Protein AF-A0A060CIQ2-F1 (afdb_monomer)

Foldseek 3Di:
DPVVPVVVVVVVVVVVPPPPDPPDDPDPPPPDDPVRVCVVCVVVVVQVFEEEDQDDLCVQVVHDSPCCVVVVVDDPVRSVVSVVVPDCPVDDVVVVVVVRVVVVGDYYHYD

Radius of gyration: 30.36 Å; Cα contacts (8 Å, |Δi|>4): 61; chains: 1; bounding box: 62×68×54 Å

Mean predicted aligned error: 12.03 Å

Solvent-accessible surface area (backbone atoms only — not comparable to full-atom values): 7165 Å² total; per-residue (Å²): 142,67,79,74,63,60,61,59,56,56,54,59,61,62,65,71,67,76,74,79,72,81,78,75,70,80,72,74,79,77,75,74,51,70,68,58,48,53,64,70,43,45,64,61,66,72,38,79,39,64,48,78,47,86,62,58,44,37,61,67,82,69,48,63,87,73,62,28,66,85,67,65,74,51,59,67,69,66,60,59,54,29,55,83,69,56,71,67,88,84,71,52,70,64,62,51,52,50,54,43,48,72,73,65,36,65,48,74,50,78,97

Secondary structure (DSSP, 8-state):
--TTTHHHHHHHHHHTTS------PPPPPPPPPHHHHHHHHHHHHHH--EEEE--SGGGTTT--SSTTTTTT-S-HHHHHHGGGT---TT--HHHHHHHHHHTT--EEEE-

Structure (mmCIF, N/CA/C/O backbone):
data_AF-A0A060CIQ2-F1
#
_entry.id   AF-A0A060CIQ2-F1
#
loop_
_atom_site.group_PDB
_atom_site.id
_atom_site.type_symbol
_atom_site.label_atom_id
_atom_site.label_alt_id
_atom_site.label_comp_id
_atom_site.label_asym_id
_atom_site.label_entity_id
_atom_site.label_seq_id
_atom_site.pdbx_PDB_ins_code
_atom_site.Cartn_x
_atom_site.Cartn_y
_atom_site.Cartn_z
_atom_site.occupancy
_atom_site.B_iso_or_equiv
_atom_site.auth_seq_id
_atom_site.auth_comp_id
_atom_site.auth_asym_id
_atom_site.auth_atom_id
_atom_site.pdbx_PDB_model_num
ATOM 1 N N . MET A 1 1 ? 43.404 59.530 34.613 1.00 55.69 1 MET A N 1
ATOM 2 C CA . MET A 1 1 ? 42.862 58.977 33.349 1.00 55.69 1 MET A CA 1
ATOM 3 C C . MET A 1 1 ? 42.640 57.453 33.428 1.00 55.69 1 MET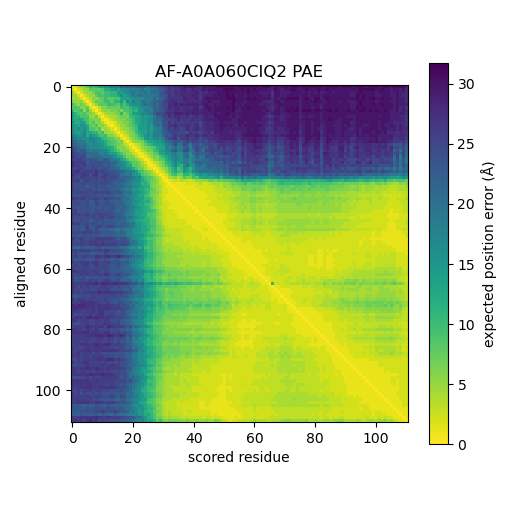 A C 1
ATOM 5 O O . MET A 1 1 ? 42.790 56.774 32.428 1.00 55.69 1 MET A O 1
ATOM 9 N N . ILE A 1 2 ? 42.265 56.906 34.601 1.00 55.78 2 ILE A N 1
ATOM 10 C CA . ILE A 1 2 ? 42.140 55.445 34.833 1.00 55.78 2 ILE A CA 1
ATOM 11 C C . ILE A 1 2 ? 40.718 55.048 35.305 1.00 55.78 2 ILE A C 1
ATOM 13 O O . ILE A 1 2 ? 40.257 53.957 34.999 1.00 55.78 2 ILE A O 1
ATOM 17 N N . SER A 1 3 ? 39.938 55.948 35.924 1.00 48.72 3 SER A N 1
ATOM 18 C CA . SER A 1 3 ? 38.572 55.626 36.404 1.00 48.72 3 SER A CA 1
ATOM 19 C C . SER A 1 3 ? 37.461 55.648 35.346 1.00 48.72 3 SER A C 1
ATOM 21 O O . SER A 1 3 ? 36.358 55.187 35.621 1.00 48.72 3 SER A O 1
ATOM 23 N N . ARG A 1 4 ? 37.707 56.166 34.134 1.00 50.25 4 ARG A N 1
ATOM 24 C CA . ARG A 1 4 ? 36.696 56.169 33.053 1.00 50.25 4 ARG A CA 1
ATOM 25 C C . ARG A 1 4 ? 36.602 54.839 32.295 1.00 50.25 4 ARG A C 1
ATOM 27 O O . ARG A 1 4 ? 35.648 54.653 31.550 1.00 50.25 4 ARG A O 1
ATOM 34 N N . MET A 1 5 ? 37.552 53.926 32.500 1.00 52.72 5 MET A N 1
ATOM 35 C CA . MET A 1 5 ? 37.646 52.673 31.742 1.00 52.72 5 MET A CA 1
ATOM 36 C C . MET A 1 5 ? 36.851 51.520 32.381 1.00 52.72 5 MET A C 1
ATOM 38 O O . MET A 1 5 ? 36.339 50.668 31.665 1.00 52.72 5 MET A O 1
ATOM 42 N N . TYR A 1 6 ? 36.641 51.550 33.703 1.00 47.91 6 TYR A N 1
ATOM 43 C CA . TYR A 1 6 ? 35.880 50.516 34.422 1.00 47.91 6 TYR A CA 1
ATOM 44 C C . TYR A 1 6 ? 34.354 50.663 34.278 1.00 47.91 6 TYR A C 1
ATOM 46 O O . TYR A 1 6 ? 33.642 49.667 34.196 1.00 47.91 6 TYR A O 1
ATOM 54 N N . ASN A 1 7 ? 33.835 51.893 34.163 1.00 51.12 7 ASN A N 1
ATOM 55 C CA . ASN A 1 7 ? 32.386 52.126 34.050 1.00 51.12 7 ASN A CA 1
ATOM 56 C C . ASN A 1 7 ? 31.801 51.723 32.686 1.00 51.12 7 ASN A C 1
ATOM 58 O O . ASN A 1 7 ? 30.627 51.367 32.606 1.00 51.12 7 ASN A O 1
ATOM 62 N N . LEU A 1 8 ? 32.610 51.745 31.620 1.00 49.41 8 LEU A N 1
ATOM 63 C CA . LEU A 1 8 ? 32.161 51.351 30.282 1.00 49.41 8 LEU A CA 1
ATOM 64 C C . LEU A 1 8 ? 32.168 49.825 30.093 1.00 49.41 8 LEU A C 1
ATOM 66 O O . LEU A 1 8 ? 31.341 49.298 29.353 1.00 49.41 8 LEU A O 1
ATOM 70 N N . GLN A 1 9 ? 33.037 49.107 30.817 1.00 51.38 9 GLN A N 1
ATOM 71 C CA . GLN A 1 9 ? 33.011 47.642 30.856 1.00 51.38 9 GLN A CA 1
ATOM 72 C C . GLN A 1 9 ? 31.796 47.106 31.629 1.00 51.38 9 GLN A C 1
ATOM 74 O O . GLN A 1 9 ? 31.202 46.121 31.200 1.00 51.38 9 GLN A O 1
ATOM 79 N N . CYS A 1 10 ? 31.358 47.774 32.703 1.00 48.50 10 CYS A N 1
ATOM 80 C CA . CYS A 1 10 ? 30.187 47.333 33.472 1.00 48.50 10 CYS A CA 1
ATOM 81 C C . CYS A 1 10 ? 28.855 47.508 32.718 1.00 48.50 10 CYS A C 1
ATOM 83 O O . CYS A 1 10 ? 27.968 46.666 32.850 1.00 48.50 10 CYS A O 1
ATOM 85 N N . LEU A 1 11 ? 28.705 48.558 31.898 1.00 49.81 11 LEU A N 1
ATOM 86 C CA . LEU A 1 11 ? 27.460 48.794 31.148 1.00 49.81 11 LEU A CA 1
ATOM 87 C C . LEU A 1 11 ? 27.263 47.810 29.980 1.00 49.81 11 LEU A C 1
ATOM 89 O O . LEU A 1 11 ? 26.133 47.423 29.689 1.00 49.81 11 LEU A O 1
ATOM 93 N N . ALA A 1 12 ? 28.349 47.378 29.330 1.00 50.31 12 ALA A N 1
ATOM 94 C CA . ALA A 1 12 ? 28.286 46.435 28.211 1.00 50.31 12 ALA A CA 1
ATOM 95 C C . ALA A 1 12 ? 27.901 45.009 28.656 1.00 50.31 12 ALA A C 1
ATOM 97 O O . ALA A 1 12 ? 27.215 44.298 27.926 1.00 50.31 12 ALA A O 1
ATOM 98 N N . VAL A 1 13 ? 28.283 44.608 29.873 1.00 53.31 13 VAL A N 1
ATOM 99 C CA . VAL A 1 13 ? 27.951 43.286 30.435 1.00 53.31 13 VAL A CA 1
ATOM 100 C C . VAL A 1 13 ? 26.474 43.192 30.841 1.00 53.31 13 VAL A C 1
ATOM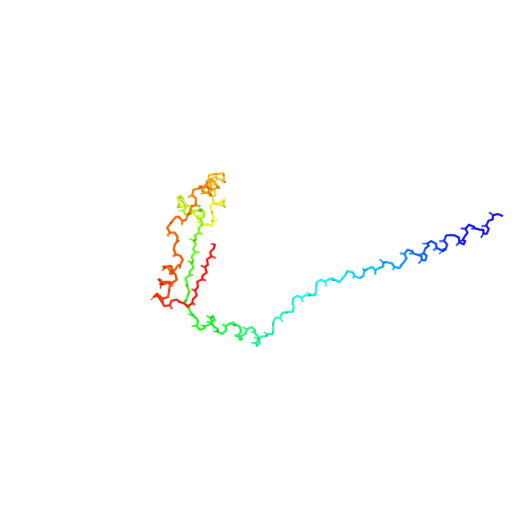 102 O O . VAL A 1 13 ? 25.866 42.134 30.705 1.00 53.31 13 VAL A O 1
ATOM 105 N N . LEU A 1 14 ? 25.860 44.300 31.269 1.00 50.28 14 LEU A N 1
ATOM 106 C CA . LEU A 1 14 ? 24.450 44.330 31.681 1.00 50.28 14 LEU A CA 1
ATOM 107 C C . LEU A 1 14 ? 23.461 44.255 30.504 1.00 50.28 14 LEU A C 1
ATOM 109 O O . LEU A 1 14 ? 22.373 43.707 30.665 1.00 50.28 14 LEU A O 1
ATOM 113 N N . LEU A 1 15 ? 23.837 44.746 29.319 1.00 51.31 15 LEU A N 1
ATOM 114 C CA . LEU A 1 15 ? 22.984 44.732 28.120 1.00 51.31 15 LEU A CA 1
ATOM 115 C C . LEU A 1 15 ? 23.009 43.402 27.349 1.00 51.31 15 LEU A C 1
ATOM 117 O O . LEU A 1 15 ? 22.072 43.116 26.606 1.00 51.31 15 LEU A O 1
ATOM 121 N N . LEU A 1 16 ? 24.028 42.558 27.542 1.00 49.72 16 LEU A N 1
ATOM 122 C CA . LEU A 1 16 ? 24.090 41.237 26.902 1.00 49.72 16 LEU A CA 1
ATOM 123 C C . LEU A 1 16 ? 23.202 40.174 27.575 1.00 49.72 16 LEU A C 1
ATOM 125 O O . LEU A 1 16 ? 22.939 39.138 26.970 1.00 49.72 16 LEU A O 1
ATOM 129 N N . CYS A 1 17 ? 22.695 40.416 28.787 1.00 48.12 17 CYS A N 1
ATOM 130 C CA . CYS A 1 17 ? 21.877 39.439 29.518 1.00 48.12 17 CYS A CA 1
ATOM 131 C C . CYS A 1 17 ? 20.378 39.461 29.169 1.00 48.12 17 CYS A C 1
ATOM 133 O O . CYS A 1 17 ? 19.636 38.594 29.626 1.00 48.12 17 CYS A O 1
ATOM 135 N N . SER A 1 18 ? 19.892 40.426 28.383 1.00 55.00 18 SER A N 1
ATOM 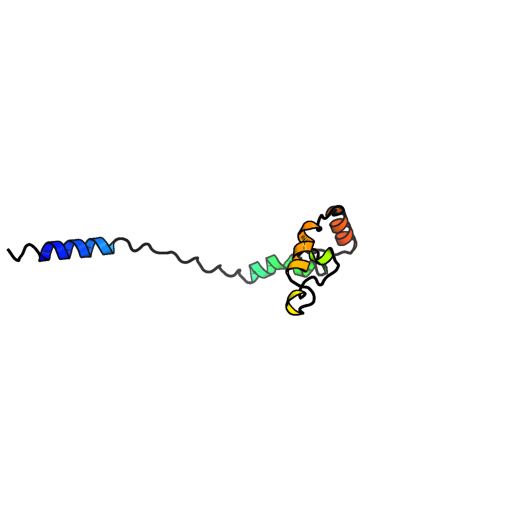136 C CA . SER A 1 18 ? 18.444 40.655 28.237 1.00 55.00 18 SER A CA 1
ATOM 137 C C . SER A 1 18 ? 17.760 39.872 27.113 1.00 55.00 18 SER A C 1
ATOM 139 O O . SER A 1 18 ? 16.551 40.000 26.946 1.00 55.00 18 SER A O 1
ATOM 141 N N . THR A 1 19 ? 18.476 39.061 26.330 1.00 61.09 19 THR A N 1
ATOM 142 C CA . THR A 1 19 ? 17.872 38.311 25.211 1.00 61.09 19 THR A CA 1
ATOM 143 C C . THR A 1 19 ? 17.999 36.801 25.379 1.00 61.09 19 THR A C 1
ATOM 145 O O . THR A 1 19 ? 18.295 36.073 24.439 1.00 61.09 19 THR A O 1
ATOM 148 N N . VAL A 1 20 ? 17.684 36.286 26.571 1.00 65.12 20 VAL A N 1
ATOM 149 C CA . VAL A 1 20 ? 17.345 34.863 26.706 1.00 65.12 20 VAL A CA 1
ATOM 150 C C . VAL A 1 20 ? 15.951 34.665 26.116 1.00 65.12 20 VAL A C 1
ATOM 152 O O . VAL A 1 20 ? 14.937 34.803 26.795 1.00 65.12 20 VAL A O 1
ATOM 155 N N . HIS A 1 21 ? 15.885 34.399 24.813 1.00 66.50 21 HIS A N 1
ATOM 156 C CA . HIS A 1 21 ? 14.667 33.878 24.207 1.00 66.50 21 HIS A CA 1
ATOM 157 C C . HIS A 1 21 ? 14.474 32.462 24.742 1.00 66.50 21 HIS A C 1
ATOM 159 O O . HIS A 1 21 ? 15.291 31.573 24.504 1.00 66.50 21 HIS A O 1
ATOM 165 N N . THR A 1 22 ? 13.404 32.252 25.503 1.00 69.50 22 THR A N 1
ATOM 166 C CA . THR A 1 22 ? 12.971 30.920 25.905 1.00 69.50 22 THR A CA 1
ATOM 167 C C . THR A 1 22 ? 12.540 30.166 24.651 1.00 69.50 22 THR A C 1
ATOM 169 O O . THR A 1 22 ? 11.417 30.295 24.168 1.00 69.50 22 THR A O 1
ATOM 172 N N . VAL A 1 23 ? 13.455 29.370 24.095 1.00 72.50 23 VAL A N 1
ATOM 173 C CA . VAL A 1 23 ? 13.111 28.344 23.112 1.00 72.50 23 VAL A CA 1
ATOM 174 C C . VAL A 1 23 ? 12.166 27.376 23.818 1.00 72.50 23 VAL A C 1
ATOM 176 O O . VAL A 1 23 ? 12.578 26.573 24.654 1.00 72.50 23 VAL A O 1
ATOM 179 N N . ARG A 1 24 ? 10.868 27.494 23.538 1.00 74.75 24 ARG A N 1
ATOM 180 C CA . ARG A 1 24 ? 9.868 26.546 24.022 1.00 74.75 24 ARG A CA 1
ATOM 181 C C . ARG A 1 24 ? 10.052 25.270 23.208 1.00 74.75 24 ARG A C 1
ATOM 183 O O . ARG A 1 24 ? 9.736 25.247 22.022 1.00 74.75 24 ARG A O 1
ATOM 190 N N . ALA A 1 25 ? 10.608 24.231 23.828 1.00 77.75 25 ALA A N 1
ATOM 191 C CA . ALA A 1 25 ? 10.589 22.894 23.246 1.00 77.75 25 ALA A CA 1
ATOM 192 C C . ALA A 1 25 ? 9.139 22.525 22.888 1.00 77.75 25 ALA A C 1
ATOM 194 O O . ALA A 1 25 ? 8.209 22.924 23.601 1.00 77.75 25 ALA A O 1
ATOM 195 N N . GLN A 1 26 ? 8.941 21.783 21.792 1.00 75.94 26 GLN A N 1
ATOM 196 C CA . GLN A 1 26 ? 7.632 21.197 21.510 1.00 75.94 26 GLN A CA 1
ATOM 197 C C . GLN A 1 26 ? 7.215 20.400 22.744 1.00 75.94 26 GLN A C 1
ATOM 199 O O . GLN A 1 26 ? 7.982 19.575 23.245 1.00 75.94 26 GLN A O 1
ATOM 204 N N . SER A 1 27 ? 6.030 20.701 23.276 1.00 67.12 27 SER A N 1
ATOM 205 C CA . SER A 1 27 ? 5.455 19.887 24.337 1.00 67.12 27 SER A CA 1
ATOM 206 C C . SER A 1 27 ? 5.443 18.437 23.851 1.00 67.12 27 SER A C 1
ATOM 208 O O . SER A 1 27 ? 5.054 18.215 22.700 1.00 67.12 27 SER A O 1
ATOM 210 N N . PRO A 1 28 ? 5.872 17.464 24.676 1.00 71.56 28 PRO A N 1
ATOM 211 C CA . PRO A 1 28 ? 5.707 16.060 24.335 1.00 71.56 28 PRO A CA 1
ATOM 212 C C . PRO A 1 28 ? 4.264 15.854 23.887 1.00 71.56 28 PRO A C 1
ATOM 214 O O . PRO A 1 28 ? 3.357 16.378 24.545 1.00 71.56 28 PRO A O 1
ATOM 217 N N . SER A 1 29 ? 4.043 15.154 22.768 1.00 70.44 29 SER A N 1
ATOM 218 C CA . SER A 1 29 ? 2.682 14.791 22.383 1.00 70.44 29 SER A CA 1
ATOM 219 C C . SER A 1 29 ? 2.061 14.103 23.590 1.00 70.44 29 SER A C 1
ATOM 221 O O . SER A 1 29 ? 2.594 13.090 24.052 1.00 70.44 29 SER A O 1
ATOM 223 N N . GLN A 1 30 ? 1.007 14.683 24.159 1.00 73.12 30 GLN A N 1
ATOM 224 C CA . GLN A 1 30 ? 0.335 14.037 25.272 1.00 73.12 30 GLN A CA 1
ATOM 225 C C . GLN A 1 30 ? -0.177 12.695 24.760 1.00 73.12 30 GLN A C 1
ATOM 227 O O . GLN A 1 30 ? -0.905 12.648 23.769 1.00 73.12 30 GLN A O 1
ATOM 232 N N . SER A 1 31 ? 0.272 11.608 25.386 1.00 81.88 31 SER A N 1
ATOM 233 C CA . SER A 1 31 ? -0.256 10.285 25.093 1.00 81.88 31 SER A CA 1
ATOM 234 C C . SER A 1 31 ? -1.752 10.309 25.376 1.00 81.88 31 SER A C 1
ATOM 236 O O . SER A 1 31 ? -2.166 10.765 26.444 1.00 81.88 31 SER A O 1
ATOM 238 N N . GLU A 1 32 ? -2.552 9.836 24.425 1.00 90.94 32 GLU A N 1
ATOM 239 C CA . GLU A 1 32 ? -3.986 9.667 24.637 1.00 90.94 32 GLU A CA 1
ATOM 240 C C . GLU A 1 32 ? -4.245 8.806 25.887 1.00 90.94 32 GLU A C 1
ATOM 242 O O . GLU A 1 32 ? -3.451 7.925 26.233 1.00 90.94 32 GLU A O 1
ATOM 247 N N . SER A 1 33 ? -5.338 9.083 26.602 1.00 94.94 33 SER A N 1
ATOM 248 C CA . SER A 1 33 ? -5.746 8.225 27.714 1.00 94.94 33 SER A CA 1
ATOM 249 C C . SER A 1 33 ? -6.147 6.847 27.184 1.00 94.94 33 SER A C 1
ATOM 251 O O . SER A 1 33 ? -6.550 6.700 26.028 1.00 94.94 33 SER A O 1
ATOM 253 N N . LYS A 1 34 ? -6.092 5.830 28.050 1.00 94.94 34 LYS A N 1
ATOM 254 C CA . LYS A 1 34 ? -6.541 4.476 27.702 1.00 94.94 34 LYS A CA 1
ATOM 255 C C . LYS A 1 34 ? -7.983 4.468 27.177 1.00 94.94 34 LYS A C 1
ATOM 257 O O . LYS A 1 34 ? -8.253 3.849 26.158 1.00 94.94 34 LYS A O 1
ATOM 262 N N . GLU A 1 35 ? -8.875 5.204 27.834 1.00 96.38 35 GLU A N 1
ATOM 263 C CA . GLU A 1 35 ? -10.282 5.320 27.435 1.00 96.38 35 GLU A CA 1
ATOM 264 C C . GLU A 1 35 ? -10.440 5.967 26.049 1.00 96.38 35 GLU A C 1
ATOM 266 O O . GLU A 1 35 ? -11.211 5.487 25.220 1.00 96.38 35 GLU A O 1
ATOM 271 N N . ALA A 1 36 ? -9.665 7.018 25.755 1.00 96.12 36 ALA A N 1
ATOM 272 C CA . ALA A 1 36 ? -9.680 7.661 24.444 1.00 96.12 36 ALA A CA 1
ATOM 273 C C . ALA A 1 36 ? -9.160 6.725 23.339 1.00 96.12 36 ALA A C 1
ATOM 275 O O . ALA A 1 36 ? -9.753 6.665 22.260 1.00 96.12 36 ALA A O 1
ATOM 276 N N . TYR A 1 37 ? -8.099 5.960 23.619 1.00 95.44 37 TYR A N 1
ATOM 277 C CA . TYR A 1 37 ? -7.579 4.941 22.706 1.00 95.44 37 TYR A CA 1
ATOM 278 C C . TYR A 1 37 ? -8.617 3.853 22.421 1.00 95.44 37 TYR A C 1
ATOM 280 O O . TYR A 1 37 ? -8.896 3.559 21.259 1.00 95.44 37 TYR A O 1
ATOM 288 N N . GLU A 1 38 ? -9.210 3.275 23.469 1.00 96.62 38 GLU A N 1
ATOM 289 C CA . GLU A 1 38 ? -10.220 2.219 23.347 1.00 96.62 38 GLU A CA 1
ATOM 290 C C . GLU A 1 38 ? -11.412 2.706 22.525 1.00 96.62 38 GLU A C 1
ATOM 292 O O . GLU A 1 38 ? -11.822 2.038 21.575 1.00 96.62 38 GLU A O 1
ATOM 297 N N . LYS A 1 39 ? -11.892 3.925 22.799 1.00 97.56 39 LYS A N 1
ATOM 298 C CA . LYS A 1 39 ? -12.990 4.514 22.034 1.00 97.56 39 LYS A CA 1
ATOM 299 C C . LYS A 1 39 ? -12.632 4.741 20.565 1.00 97.56 39 LYS A C 1
ATOM 301 O O . LYS A 1 39 ? -13.456 4.511 19.685 1.00 97.56 39 LYS A O 1
ATOM 306 N N . ARG A 1 40 ? -11.403 5.178 20.276 1.00 96.62 40 ARG A N 1
ATOM 307 C CA . ARG A 1 40 ? -10.917 5.396 18.904 1.00 96.62 40 ARG A CA 1
ATOM 308 C C . ARG A 1 40 ? -10.727 4.087 18.133 1.00 96.62 40 ARG A C 1
ATOM 310 O O . ARG A 1 40 ? -10.863 4.092 16.911 1.00 96.62 40 ARG A O 1
ATOM 317 N N . MET A 1 41 ? -10.389 2.996 18.818 1.00 97.88 41 MET A N 1
ATOM 318 C CA . MET A 1 41 ? -10.106 1.695 18.205 1.00 97.88 41 MET A CA 1
ATOM 319 C C . MET A 1 41 ? -11.325 0.771 18.102 1.00 97.88 41 MET A C 1
ATOM 321 O O . MET A 1 41 ? -11.231 -0.246 17.420 1.00 97.88 41 MET A O 1
ATOM 325 N N . GLU A 1 42 ? -12.466 1.139 18.692 1.00 98.31 42 GLU A N 1
ATOM 326 C CA . GLU A 1 42 ? -13.726 0.379 18.649 1.00 98.31 42 GLU A CA 1
ATOM 327 C C . GLU A 1 42 ? -14.117 -0.030 17.218 1.00 98.31 42 GLU A C 1
ATOM 329 O O . GLU A 1 42 ? -14.303 -1.211 16.944 1.00 98.31 42 GLU A O 1
ATOM 334 N N . TRP A 1 43 ? -14.115 0.910 16.264 1.00 97.94 43 TRP A N 1
ATOM 335 C CA . TRP A 1 43 ? -14.461 0.604 14.868 1.00 97.94 43 TRP A CA 1
ATOM 336 C C . TRP A 1 43 ? -13.514 -0.422 14.229 1.00 97.94 43 TRP A C 1
ATOM 338 O O . TRP A 1 43 ? -13.936 -1.215 13.392 1.00 97.94 43 TRP A O 1
ATOM 348 N N . PHE A 1 44 ? -12.224 -0.386 14.579 1.00 97.75 44 PHE A N 1
ATOM 349 C CA . PHE A 1 44 ? -11.219 -1.278 14.006 1.00 97.75 44 PHE A CA 1
ATOM 350 C C . PHE A 1 44 ? -11.362 -2.676 14.597 1.00 97.75 44 PHE A C 1
ATOM 352 O O . PHE A 1 44 ? -11.244 -3.664 13.868 1.00 97.75 44 PHE A O 1
ATOM 359 N N . ASP A 1 45 ? -11.672 -2.753 15.895 1.00 97.19 45 ASP A N 1
ATOM 360 C CA . ASP A 1 45 ? -12.043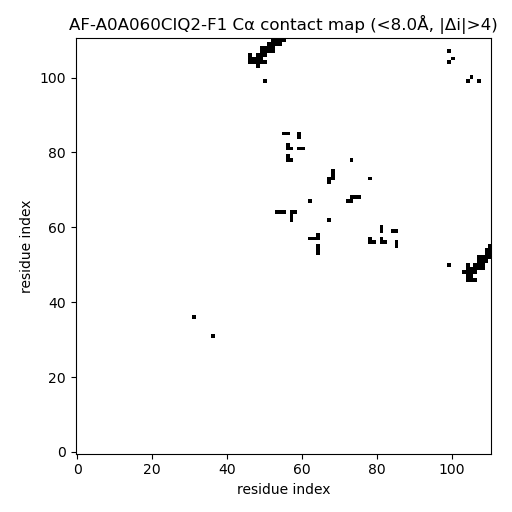 -4.016 16.509 1.00 97.19 45 ASP A CA 1
ATOM 361 C C . ASP A 1 45 ? -13.283 -4.595 15.821 1.00 97.19 45 ASP A C 1
ATOM 363 O O . ASP A 1 45 ? -13.248 -5.747 15.411 1.00 97.19 45 ASP A O 1
ATOM 367 N N . GLU A 1 46 ? -14.334 -3.813 15.582 1.00 98.00 46 GLU A N 1
ATOM 368 C CA . GLU A 1 46 ? -15.546 -4.283 14.893 1.00 98.00 46 GLU A CA 1
ATOM 369 C C . GLU A 1 46 ? -15.326 -4.638 13.414 1.00 98.00 46 GLU A C 1
ATOM 371 O O . GLU A 1 46 ? -15.988 -5.529 12.877 1.00 98.00 46 GLU A O 1
ATOM 376 N N . ALA A 1 47 ? -14.402 -3.952 12.741 1.00 97.88 47 ALA A N 1
ATOM 377 C CA . ALA A 1 47 ? -14.184 -4.075 11.307 1.00 97.88 47 ALA A CA 1
ATOM 378 C C . ALA A 1 47 ? -13.731 -5.481 10.884 1.00 97.88 47 ALA A C 1
ATOM 380 O O . ALA A 1 47 ? -14.205 -5.966 9.856 1.00 97.88 47 ALA A O 1
ATOM 381 N N . LYS A 1 48 ? -12.844 -6.114 11.674 1.00 96.62 48 LYS A N 1
ATOM 382 C CA . LYS A 1 48 ? -12.245 -7.469 11.546 1.00 96.62 48 LYS A CA 1
ATOM 383 C C . LYS A 1 48 ? -11.538 -7.813 10.220 1.00 96.62 48 LYS A C 1
ATOM 385 O O . LYS A 1 48 ? -10.492 -8.453 10.248 1.00 96.62 48 LYS A O 1
ATOM 390 N N . LEU A 1 49 ? -12.082 -7.416 9.073 1.00 97.88 49 LEU A N 1
ATOM 391 C CA . LEU A 1 49 ? -11.586 -7.694 7.731 1.00 97.88 49 LEU A CA 1
ATOM 392 C C . LEU A 1 49 ? -11.277 -6.388 6.994 1.00 97.88 49 LEU A C 1
ATOM 394 O O . LEU A 1 49 ? -12.148 -5.530 6.821 1.00 97.88 49 LEU A O 1
ATOM 398 N N . GLY A 1 50 ? -10.052 -6.286 6.488 1.00 97.88 50 GLY A N 1
ATOM 399 C CA . GLY A 1 50 ? -9.638 -5.236 5.568 1.00 97.88 50 GLY A CA 1
ATOM 400 C C . GLY A 1 50 ? -8.806 -5.782 4.414 1.00 97.88 50 GLY A C 1
ATOM 401 O O . GLY A 1 50 ? -8.252 -6.877 4.500 1.00 97.88 50 GLY A O 1
ATOM 402 N N . ILE A 1 51 ? -8.723 -5.008 3.334 1.00 98.38 51 ILE A N 1
ATOM 403 C CA . ILE A 1 51 ? -7.919 -5.331 2.149 1.00 98.38 51 ILE A CA 1
ATOM 404 C C . ILE A 1 51 ? -6.662 -4.459 2.134 1.00 98.38 51 ILE A C 1
ATOM 406 O O . ILE A 1 51 ? -6.733 -3.249 2.334 1.00 98.38 51 ILE A O 1
ATOM 410 N N . PHE A 1 52 ? -5.496 -5.059 1.898 1.00 97.88 52 PHE A N 1
ATOM 411 C CA . PHE A 1 52 ? -4.249 -4.313 1.736 1.00 97.88 52 PHE A CA 1
ATOM 412 C C . PHE A 1 52 ? -3.829 -4.322 0.265 1.00 97.88 52 PHE A C 1
ATOM 414 O O . PHE A 1 52 ? -3.564 -5.378 -0.306 1.00 97.88 52 PHE A O 1
ATOM 421 N N . ILE A 1 53 ? -3.766 -3.140 -0.345 1.00 97.12 53 ILE A N 1
ATOM 422 C CA . ILE A 1 53 ? -3.402 -2.947 -1.743 1.00 97.12 53 ILE A CA 1
ATOM 423 C C . ILE A 1 53 ? -1.954 -2.462 -1.841 1.00 97.12 53 ILE A C 1
ATOM 425 O O . ILE A 1 53 ? -1.608 -1.357 -1.414 1.00 97.12 53 ILE A O 1
ATOM 429 N N . HIS A 1 54 ? -1.125 -3.295 -2.464 1.00 96.88 54 HIS A N 1
ATOM 430 C CA . HIS A 1 54 ? 0.214 -2.926 -2.897 1.00 96.88 54 HIS A CA 1
ATOM 431 C C . HIS A 1 54 ? 0.160 -2.567 -4.376 1.00 96.88 54 HIS A C 1
ATOM 433 O O . HIS A 1 54 ? 0.066 -3.449 -5.232 1.00 96.88 54 HIS A O 1
ATOM 439 N N . TRP A 1 55 ? 0.182 -1.268 -4.679 1.00 96.81 55 TRP A N 1
ATOM 440 C CA . TRP A 1 55 ? 0.252 -0.807 -6.054 1.00 96.81 55 TRP A CA 1
ATOM 441 C C . TRP A 1 55 ? 1.149 0.421 -6.208 1.00 96.81 55 TRP A C 1
ATOM 443 O O . TRP A 1 55 ? 1.021 1.403 -5.494 1.00 96.81 55 TRP A O 1
ATOM 453 N N . GLY A 1 56 ? 2.068 0.374 -7.166 1.00 96.00 56 GLY A N 1
ATOM 454 C CA . GLY A 1 56 ? 3.014 1.456 -7.414 1.00 96.00 56 GLY A CA 1
ATOM 455 C C . GLY A 1 56 ? 3.860 1.179 -8.647 1.00 96.00 56 GLY A C 1
ATOM 456 O O . GLY A 1 56 ? 3.559 0.277 -9.428 1.00 96.00 56 GLY A O 1
ATOM 457 N N . ILE A 1 57 ? 4.949 1.924 -8.831 1.00 96.56 57 ILE A N 1
ATOM 458 C CA . ILE A 1 57 ? 5.775 1.837 -10.049 1.00 96.56 57 ILE A CA 1
ATOM 459 C C . ILE A 1 57 ? 6.385 0.452 -10.286 1.00 96.56 57 ILE A C 1
ATOM 461 O O . ILE A 1 57 ? 6.621 0.095 -11.431 1.00 96.56 57 ILE A O 1
ATOM 465 N N . TYR A 1 58 ? 6.576 -0.343 -9.232 1.00 95.75 58 TYR A N 1
ATOM 466 C CA . TYR A 1 58 ? 7.013 -1.739 -9.323 1.00 95.75 58 TYR A CA 1
ATOM 467 C C . TYR A 1 58 ? 6.029 -2.635 -10.088 1.00 95.75 58 TYR A C 1
ATOM 469 O O . TYR A 1 58 ? 6.424 -3.656 -10.640 1.00 95.75 58 TYR A O 1
ATOM 477 N N . SER A 1 59 ? 4.750 -2.250 -10.149 1.00 96.19 59 SER A N 1
ATOM 478 C CA . SER A 1 59 ? 3.722 -2.996 -10.879 1.00 96.19 59 SER A CA 1
ATOM 479 C C . SER A 1 59 ? 3.849 -2.871 -12.398 1.00 96.19 59 SER A C 1
ATOM 481 O O . SER A 1 59 ? 3.248 -3.670 -13.107 1.00 96.19 59 SER A O 1
ATOM 483 N N . VAL A 1 60 ? 4.633 -1.908 -12.905 1.00 96.50 60 VAL A N 1
ATOM 484 C CA . VAL A 1 60 ? 4.814 -1.701 -14.351 1.00 96.50 60 VAL A CA 1
ATOM 485 C C . VAL A 1 60 ? 5.496 -2.906 -14.990 1.00 96.50 60 VAL A C 1
ATOM 487 O O . VAL A 1 60 ? 4.994 -3.425 -15.981 1.00 96.50 60 VAL A O 1
ATOM 490 N N . ASP A 1 61 ? 6.610 -3.360 -14.411 1.00 95.56 61 ASP A N 1
ATOM 491 C CA . ASP A 1 61 ? 7.348 -4.535 -14.892 1.00 95.56 61 ASP A CA 1
ATOM 492 C C . ASP A 1 61 ? 7.119 -5.779 -14.016 1.00 95.56 61 ASP A C 1
ATOM 494 O O . ASP A 1 61 ? 7.799 -6.789 -14.189 1.00 95.56 61 ASP A O 1
ATOM 498 N N . GLY A 1 62 ? 6.187 -5.721 -13.056 1.00 94.69 62 GLY A N 1
ATOM 499 C CA . GLY A 1 62 ? 5.896 -6.839 -12.152 1.00 94.69 62 GLY A CA 1
ATOM 500 C C . GLY A 1 62 ? 7.072 -7.213 -11.243 1.00 94.69 62 GLY A C 1
ATOM 501 O O . GLY A 1 62 ? 7.274 -8.387 -10.936 1.00 94.69 62 GLY A O 1
ATOM 502 N N . VAL A 1 63 ? 7.875 -6.229 -10.833 1.00 94.69 63 VAL A N 1
ATOM 503 C CA . VAL A 1 63 ? 8.990 -6.444 -9.900 1.00 94.69 63 VAL A CA 1
ATOM 504 C C . VAL A 1 63 ? 8.499 -6.417 -8.454 1.00 94.69 63 VAL A C 1
ATOM 506 O O . VAL A 1 63 ? 7.389 -5.974 -8.168 1.00 94.69 63 VAL A O 1
ATOM 509 N N . SER A 1 64 ? 9.335 -6.883 -7.521 1.00 93.19 64 SER A N 1
ATOM 510 C CA . SER A 1 64 ? 8.959 -6.902 -6.105 1.00 93.19 64 SER A CA 1
ATOM 511 C C . SER A 1 64 ? 8.674 -5.490 -5.589 1.00 93.19 64 SER A C 1
ATOM 513 O O . SER A 1 64 ? 9.471 -4.564 -5.761 1.00 93.19 64 SER A O 1
ATOM 515 N N . GLU A 1 65 ? 7.535 -5.385 -4.924 1.00 93.31 65 GLU A N 1
ATOM 516 C CA . GLU A 1 65 ? 6.921 -4.225 -4.295 1.00 93.31 65 GLU A CA 1
ATOM 517 C C . GLU A 1 65 ? 7.744 -3.602 -3.166 1.00 93.31 65 GLU A C 1
ATOM 519 O O . GLU A 1 65 ? 7.595 -2.418 -2.880 1.00 93.31 65 GLU A O 1
ATOM 524 N N . SER A 1 66 ? 8.628 -4.380 -2.536 1.00 90.06 66 SER A N 1
ATOM 525 C CA . SER A 1 66 ? 9.322 -3.982 -1.310 1.00 90.06 66 SER A CA 1
ATOM 526 C C . SER A 1 66 ? 10.838 -4.176 -1.411 1.00 90.06 66 SER A C 1
ATOM 528 O O . SER A 1 66 ? 11.608 -3.228 -1.568 1.00 90.06 66 SER A O 1
ATOM 530 N N . TRP A 1 67 ? 11.298 -5.424 -1.363 1.00 92.44 67 TRP A N 1
ATOM 531 C CA . TRP A 1 67 ? 12.703 -5.769 -1.130 1.00 92.44 67 TRP A CA 1
ATOM 532 C C . TRP A 1 67 ? 13.534 -5.891 -2.416 1.00 92.44 67 TRP A C 1
ATOM 534 O O . TRP A 1 67 ? 14.483 -6.675 -2.478 1.00 92.44 67 TRP A O 1
ATOM 544 N N . SER A 1 68 ? 13.191 -5.137 -3.463 1.00 92.81 68 SER A N 1
ATOM 545 C CA . SER A 1 68 ? 13.895 -5.167 -4.754 1.00 92.81 68 SER A CA 1
ATOM 546 C C . SER A 1 68 ? 15.370 -4.755 -4.639 1.00 92.81 68 SER A C 1
ATOM 548 O O . SER A 1 68 ? 16.236 -5.422 -5.208 1.00 92.81 68 SER A O 1
ATOM 550 N N . PHE A 1 69 ? 15.669 -3.714 -3.855 1.00 93.06 69 PHE A N 1
ATOM 551 C CA . PHE A 1 69 ? 17.038 -3.212 -3.670 1.00 93.06 69 PHE A CA 1
ATOM 552 C C . PHE A 1 69 ? 17.838 -4.023 -2.665 1.00 93.06 69 PHE A C 1
ATOM 554 O O . PHE A 1 69 ? 18.991 -4.338 -2.916 1.00 93.06 69 PHE A O 1
ATOM 561 N N . TYR A 1 70 ? 17.214 -4.411 -1.555 1.00 93.12 70 TYR A N 1
ATOM 562 C CA . TYR A 1 70 ? 17.874 -5.236 -0.546 1.00 93.12 70 TYR A CA 1
ATOM 563 C C . TYR A 1 70 ? 18.348 -6.574 -1.123 1.00 93.12 70 TYR A C 1
ATOM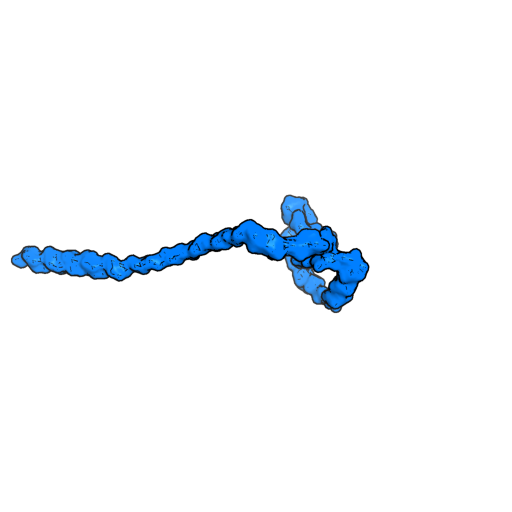 565 O O . TYR A 1 70 ? 19.449 -7.026 -0.831 1.00 93.12 70 TYR A O 1
ATOM 573 N N . ASN A 1 71 ? 17.535 -7.181 -1.994 1.00 93.94 71 ASN A N 1
ATOM 574 C CA . ASN A 1 71 ? 17.859 -8.453 -2.632 1.00 93.94 71 ASN A CA 1
ATOM 575 C C . ASN A 1 71 ? 18.662 -8.301 -3.937 1.00 93.94 71 ASN A C 1
ATOM 577 O O . ASN A 1 71 ? 18.844 -9.297 -4.633 1.00 93.94 71 ASN A O 1
ATOM 581 N N . ASN A 1 72 ? 19.086 -7.086 -4.315 1.00 92.75 72 ASN A N 1
ATOM 582 C CA . ASN A 1 72 ? 19.781 -6.799 -5.578 1.00 92.75 72 ASN A CA 1
ATOM 583 C C . ASN A 1 72 ? 19.095 -7.400 -6.827 1.00 92.75 72 ASN A C 1
ATOM 585 O O . ASN A 1 72 ? 19.761 -7.791 -7.784 1.00 92.75 72 ASN A O 1
ATOM 589 N N . ARG A 1 73 ? 17.754 -7.486 -6.834 1.00 92.88 73 ARG A N 1
ATOM 590 C CA . ARG A 1 73 ? 16.987 -8.110 -7.934 1.00 92.88 73 ARG A CA 1
ATOM 591 C C . ARG A 1 73 ? 16.950 -7.248 -9.189 1.00 92.88 73 ARG A C 1
ATOM 593 O O . ARG A 1 73 ? 16.809 -7.766 -10.291 1.00 92.88 73 ARG A O 1
ATOM 600 N N . ILE A 1 74 ? 17.034 -5.932 -9.016 1.00 94.19 74 ILE A N 1
ATOM 601 C CA . ILE A 1 74 ? 16.952 -4.957 -10.097 1.00 94.19 74 ILE A CA 1
ATOM 602 C C . ILE A 1 74 ? 17.850 -3.752 -9.779 1.00 94.19 74 ILE A C 1
ATOM 604 O O . ILE A 1 74 ? 17.816 -3.248 -8.652 1.00 94.19 74 ILE A O 1
ATOM 608 N N . PRO A 1 75 ? 18.645 -3.262 -10.747 1.00 95.56 75 PRO A N 1
ATOM 609 C CA . PRO A 1 75 ? 19.391 -2.020 -10.584 1.00 95.56 75 PRO A CA 1
ATOM 610 C C . PRO A 1 75 ? 18.462 -0.829 -10.329 1.00 95.56 75 PRO A C 1
ATOM 612 O O . PRO A 1 75 ? 17.390 -0.734 -10.930 1.00 95.56 75 PRO A O 1
ATOM 615 N N . TYR A 1 76 ? 18.906 0.117 -9.498 1.00 95.12 76 TYR A N 1
ATOM 616 C CA . TYR A 1 76 ? 18.136 1.314 -9.141 1.00 95.12 76 TYR A CA 1
ATOM 617 C C . TYR A 1 76 ? 17.580 2.046 -10.370 1.00 95.12 76 TYR A C 1
ATOM 619 O O . TYR A 1 76 ? 16.375 2.267 -10.459 1.00 95.12 76 TYR A O 1
ATOM 627 N N . ASP A 1 77 ? 18.424 2.340 -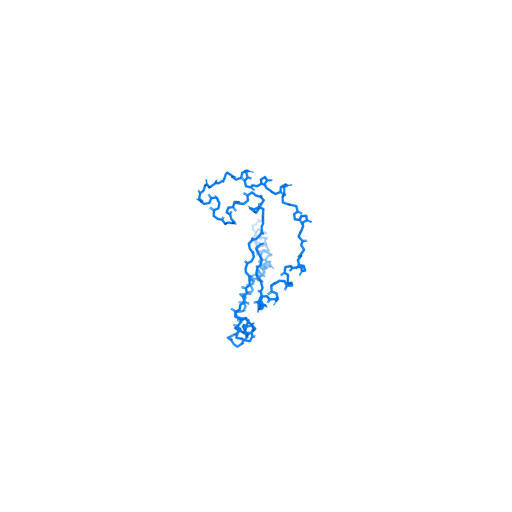11.362 1.00 96.00 77 ASP A N 1
ATOM 628 C CA . ASP A 1 77 ? 18.005 3.090 -12.552 1.00 96.00 77 ASP A CA 1
ATOM 629 C C . ASP A 1 77 ? 16.910 2.372 -13.344 1.00 96.00 77 ASP A C 1
ATOM 631 O O . ASP A 1 77 ? 15.987 3.010 -13.849 1.00 96.00 77 ASP A O 1
ATOM 635 N N . LYS A 1 78 ? 16.967 1.034 -13.409 1.00 95.12 78 LYS A N 1
ATOM 636 C CA . LYS A 1 78 ? 15.932 0.220 -14.056 1.00 95.12 78 LYS A CA 1
ATOM 637 C C . LYS A 1 78 ? 14.624 0.265 -13.277 1.00 95.12 78 LYS A C 1
ATOM 639 O O . LYS A 1 78 ? 13.575 0.469 -13.879 1.00 95.12 78 LYS A O 1
ATOM 644 N N . TYR A 1 79 ? 14.688 0.155 -11.951 1.00 96.38 79 TYR A N 1
ATOM 645 C CA . TYR A 1 79 ? 13.504 0.289 -11.106 1.00 96.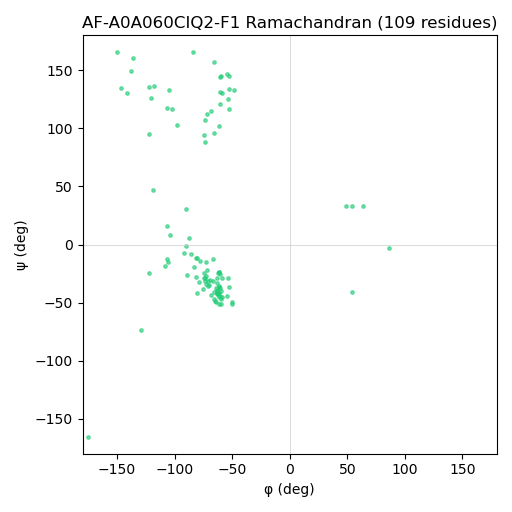38 79 TYR A CA 1
ATOM 646 C C . TYR A 1 79 ? 12.861 1.676 -11.251 1.00 96.38 79 TYR A C 1
ATOM 648 O O . TYR A 1 79 ? 11.645 1.776 -11.409 1.00 96.38 79 TYR A O 1
ATOM 656 N N . MET A 1 80 ? 13.666 2.744 -11.249 1.00 96.56 80 MET A N 1
ATOM 657 C CA . MET A 1 80 ? 13.177 4.123 -11.322 1.00 96.56 80 MET A CA 1
ATOM 658 C C . MET A 1 80 ? 12.680 4.535 -12.711 1.00 96.56 80 MET A C 1
ATOM 660 O O . MET A 1 80 ? 11.856 5.451 -12.801 1.00 96.56 80 MET A O 1
ATOM 664 N N . ASP A 1 81 ? 13.149 3.893 -13.784 1.00 96.81 81 ASP A N 1
ATOM 665 C CA . ASP A 1 81 ? 12.676 4.156 -15.148 1.00 96.81 81 ASP A CA 1
ATOM 666 C C . ASP A 1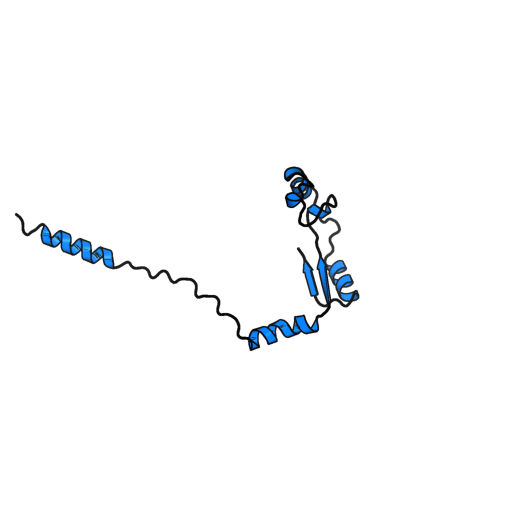 81 ? 11.186 3.812 -15.322 1.00 96.81 81 ASP A C 1
ATOM 668 O O . ASP A 1 81 ? 10.472 4.501 -16.054 1.00 96.81 81 ASP A O 1
ATOM 672 N N . GLN A 1 82 ? 10.674 2.843 -14.551 1.00 97.00 82 GLN A N 1
ATOM 673 C CA . GLN A 1 82 ? 9.247 2.497 -14.502 1.00 97.00 82 GLN A CA 1
ATOM 674 C C . GLN A 1 82 ? 8.342 3.707 -14.213 1.00 97.00 82 GLN A C 1
ATOM 676 O O . GLN A 1 82 ? 7.222 3.753 -14.717 1.00 97.00 82 GLN A O 1
ATOM 681 N N . ARG A 1 83 ? 8.822 4.737 -13.491 1.00 96.69 83 ARG A N 1
ATOM 682 C CA . ARG A 1 83 ? 8.060 5.980 -13.232 1.00 96.69 83 ARG A CA 1
ATOM 683 C C . ARG A 1 83 ? 7.523 6.632 -14.502 1.00 96.69 83 ARG A C 1
ATOM 6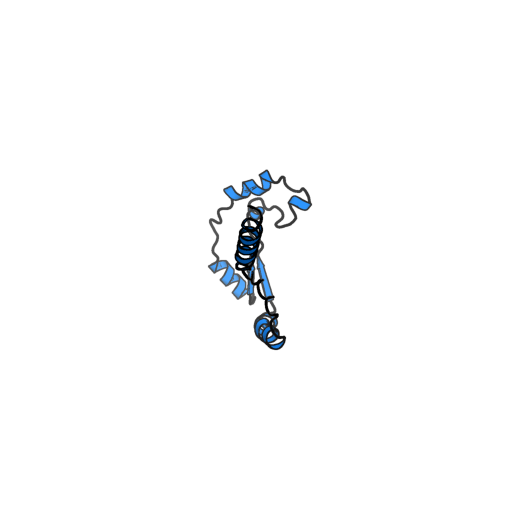85 O O . ARG A 1 83 ? 6.430 7.177 -14.483 1.00 96.69 83 ARG A O 1
ATOM 692 N N . LYS A 1 84 ? 8.279 6.579 -15.601 1.00 96.44 84 LYS A N 1
ATOM 693 C CA . LYS A 1 84 ? 7.881 7.195 -16.878 1.00 96.44 84 LYS A CA 1
ATOM 694 C C . LYS A 1 84 ? 6.745 6.434 -17.566 1.00 96.44 84 LYS A C 1
ATOM 696 O O . LYS A 1 84 ? 6.069 6.985 -18.427 1.00 96.44 84 LYS A O 1
ATOM 701 N N . ARG A 1 85 ? 6.571 5.157 -17.217 1.00 96.94 85 ARG A N 1
ATOM 702 C CA . ARG A 1 85 ? 5.591 4.234 -17.804 1.00 96.94 85 ARG A CA 1
ATOM 703 C C . ARG A 1 85 ? 4.412 3.951 -16.870 1.00 96.94 85 ARG A C 1
ATOM 705 O O . ARG A 1 85 ? 3.402 3.421 -17.320 1.00 96.94 85 ARG A O 1
ATOM 712 N N . PHE A 1 86 ? 4.505 4.334 -15.597 1.00 97.31 86 PHE A N 1
ATOM 713 C CA . PHE A 1 86 ? 3.399 4.246 -14.650 1.00 97.31 86 PHE A CA 1
ATOM 714 C C . PHE A 1 86 ? 2.367 5.342 -14.938 1.00 97.31 86 PHE A C 1
ATOM 716 O O . PHE A 1 86 ? 2.507 6.479 -14.496 1.00 97.31 86 PHE A O 1
ATOM 723 N N . LYS A 1 87 ? 1.342 4.995 -15.719 1.00 96.38 87 LYS A N 1
ATOM 724 C CA . LYS A 1 87 ? 0.325 5.950 -16.181 1.00 96.38 87 LYS A CA 1
ATOM 725 C C . LYS A 1 87 ? -1.050 5.792 -15.541 1.00 96.38 87 LYS A C 1
ATOM 727 O O . LYS A 1 87 ? -1.847 6.718 -15.628 1.00 96.38 87 LYS A O 1
ATOM 732 N N . ALA A 1 88 ? -1.339 4.634 -14.944 1.00 95.62 88 ALA A N 1
ATOM 733 C CA . ALA A 1 88 ? -2.637 4.356 -14.327 1.00 95.62 88 ALA A CA 1
ATOM 734 C C . ALA A 1 88 ? -3.849 4.573 -15.273 1.00 95.62 88 ALA A C 1
ATOM 736 O O . ALA A 1 88 ? -4.919 4.956 -14.817 1.00 95.62 88 ALA A O 1
ATOM 737 N N . GLU A 1 89 ? -3.706 4.315 -16.583 1.00 97.00 89 GLU A N 1
ATOM 738 C CA . GLU A 1 89 ? -4.715 4.684 -17.605 1.00 97.00 89 GLU A CA 1
ATOM 739 C C . GLU A 1 89 ? -6.102 4.055 -17.363 1.00 97.00 89 GLU A C 1
ATOM 741 O O . GLU A 1 89 ? -7.115 4.660 -17.697 1.00 97.00 89 GLU A O 1
ATOM 746 N N . ASN A 1 90 ? -6.153 2.878 -16.728 1.00 96.12 90 ASN A N 1
ATOM 747 C CA . ASN A 1 90 ? -7.392 2.164 -16.388 1.00 96.12 90 ASN A CA 1
ATOM 748 C C . ASN A 1 90 ? -7.732 2.219 -14.888 1.00 96.12 90 ASN A C 1
ATOM 750 O O . ASN A 1 90 ? -8.507 1.401 -14.391 1.00 96.12 90 ASN A O 1
ATOM 754 N N . TYR A 1 91 ? -7.120 3.130 -14.130 1.00 96.75 91 TYR A N 1
ATOM 755 C CA . TYR A 1 91 ? -7.380 3.240 -12.700 1.00 96.75 91 TYR A CA 1
ATOM 756 C C . TYR A 1 91 ? -8.765 3.828 -12.439 1.00 96.75 91 TYR A C 1
ATOM 758 O O . TYR A 1 91 ? -9.024 5.004 -12.690 1.00 96.75 91 TYR A O 1
ATOM 766 N N . ASN A 1 92 ? -9.646 2.995 -11.888 1.00 97.81 92 ASN A N 1
ATOM 767 C CA . ASN A 1 92 ? -10.967 3.398 -11.443 1.00 97.81 92 ASN A CA 1
ATOM 768 C C . ASN A 1 92 ? -11.145 3.067 -9.949 1.00 97.81 92 ASN A C 1
ATOM 770 O O . ASN A 1 92 ? -11.551 1.950 -9.614 1.00 97.81 92 ASN A O 1
ATOM 774 N N . PRO A 1 93 ? -10.891 4.022 -9.034 1.00 96.38 93 PRO A N 1
ATOM 775 C CA . PRO A 1 93 ? -11.018 3.776 -7.598 1.00 96.38 93 PRO A CA 1
ATOM 776 C C . PRO A 1 93 ? -12.442 3.414 -7.172 1.00 96.38 93 PRO A C 1
ATOM 778 O O . PRO A 1 93 ? -12.622 2.748 -6.155 1.00 96.38 93 PRO A O 1
ATOM 781 N N . ARG A 1 94 ? -13.464 3.817 -7.940 1.00 98.06 94 ARG A N 1
ATOM 782 C CA . ARG A 1 94 ? -14.853 3.458 -7.639 1.00 98.06 94 ARG A CA 1
ATOM 783 C C . ARG A 1 94 ? -15.071 1.955 -7.776 1.00 98.06 94 ARG A C 1
ATOM 785 O O . ARG A 1 94 ? -15.599 1.355 -6.849 1.00 98.06 94 ARG A O 1
ATOM 792 N N . GLN A 1 95 ? -14.589 1.357 -8.867 1.00 97.94 95 GLN A N 1
ATOM 793 C CA . GLN A 1 95 ? -14.668 -0.095 -9.064 1.00 97.94 95 GLN A CA 1
ATOM 794 C C . GLN A 1 95 ? -13.923 -0.854 -7.964 1.00 97.94 95 GLN A C 1
ATOM 796 O O . GLN A 1 95 ? -14.393 -1.885 -7.495 1.00 97.94 95 GLN A O 1
ATOM 801 N N . TRP A 1 96 ? -12.781 -0.335 -7.508 1.00 97.81 96 TRP A N 1
ATOM 802 C CA . TRP A 1 96 ? -12.026 -0.962 -6.423 1.00 97.81 96 TRP A CA 1
ATOM 803 C C . TRP A 1 96 ? -12.814 -0.942 -5.114 1.00 97.81 96 TRP A C 1
ATOM 805 O O . TRP A 1 96 ? -12.954 -1.974 -4.467 1.00 97.81 96 TRP A O 1
ATOM 815 N N . VAL A 1 97 ? -13.370 0.212 -4.737 1.00 97.19 97 VAL A N 1
ATOM 816 C CA . VAL A 1 97 ? -14.169 0.345 -3.509 1.00 97.19 97 VAL A CA 1
ATOM 817 C C . VAL A 1 97 ? -15.444 -0.498 -3.572 1.00 97.19 97 VAL A C 1
ATOM 819 O O . VAL A 1 97 ? -15.819 -1.088 -2.562 1.00 97.19 97 VAL A O 1
ATOM 822 N N . GLU A 1 98 ? -16.091 -0.586 -4.736 1.00 98.25 98 GLU A N 1
ATOM 823 C CA . GLU A 1 98 ? -17.251 -1.458 -4.953 1.00 98.25 98 GLU A CA 1
ATOM 824 C C . GLU A 1 98 ? -16.888 -2.928 -4.701 1.00 98.25 98 GLU A C 1
ATOM 826 O O . GLU A 1 98 ? -17.507 -3.558 -3.845 1.00 98.25 98 GLU A O 1
ATOM 831 N N . LEU A 1 99 ? -15.813 -3.432 -5.315 1.00 97.81 99 LEU A N 1
ATOM 832 C CA . LEU A 1 99 ? -15.339 -4.807 -5.107 1.00 97.81 99 LEU A CA 1
ATOM 833 C C . LEU A 1 99 ? -14.920 -5.085 -3.654 1.00 97.81 99 LEU A C 1
ATOM 835 O O . LEU A 1 99 ? -15.249 -6.129 -3.089 1.00 97.81 99 LEU A O 1
ATOM 839 N N . ILE A 1 100 ? -14.214 -4.148 -3.016 1.00 97.88 100 ILE A N 1
ATOM 840 C CA . ILE A 1 100 ? -13.816 -4.269 -1.604 1.00 97.88 100 ILE A CA 1
ATOM 841 C C . ILE A 1 100 ? -15.059 -4.358 -0.719 1.00 97.88 100 ILE A C 1
ATOM 843 O O . ILE A 1 100 ? -15.133 -5.224 0.152 1.00 97.88 100 ILE A O 1
ATOM 847 N N . LYS A 1 101 ? -16.063 -3.513 -0.962 1.00 97.44 101 LYS A N 1
ATOM 848 C CA . LYS A 1 101 ? -17.327 -3.552 -0.225 1.00 97.44 101 LYS A CA 1
ATOM 849 C C . LYS A 1 101 ? -18.074 -4.871 -0.444 1.00 97.44 101 LYS A C 1
ATOM 851 O O . LYS A 1 101 ? -18.589 -5.428 0.523 1.00 97.44 101 LYS A O 1
ATOM 856 N N . GLU A 1 102 ? -18.115 -5.378 -1.675 1.00 98.25 102 GLU A N 1
ATOM 857 C CA . GLU A 1 102 ? -18.746 -6.661 -2.021 1.00 98.25 102 GLU A CA 1
ATOM 858 C C . GLU A 1 102 ? -18.073 -7.858 -1.336 1.00 98.25 102 GLU A C 1
ATOM 860 O O . GLU A 1 102 ? -18.760 -8.790 -0.925 1.00 98.25 102 GLU A O 1
ATOM 865 N N . SER A 1 103 ? -16.753 -7.808 -1.117 1.00 97.69 103 SER A N 1
ATOM 866 C CA . SER A 1 103 ? -16.024 -8.833 -0.349 1.00 97.69 103 SER A CA 1
ATOM 867 C C . SER A 1 103 ? -16.392 -8.886 1.144 1.00 97.69 103 SER A C 1
ATOM 869 O O . SER A 1 103 ? -16.005 -9.819 1.846 1.00 97.69 103 SER A O 1
ATOM 871 N N . GLY A 1 104 ? -17.113 -7.879 1.650 1.00 97.88 104 GLY A N 1
ATOM 872 C CA . GLY A 1 104 ? -17.457 -7.732 3.065 1.00 97.88 104 GLY A CA 1
ATOM 873 C C . GLY A 1 104 ? -16.398 -7.018 3.911 1.00 97.88 104 GLY A C 1
ATOM 874 O O . GLY A 1 104 ? -16.647 -6.766 5.094 1.00 97.88 104 GLY A O 1
ATOM 875 N N . ALA A 1 105 ? -15.254 -6.648 3.327 1.00 98.31 105 ALA A N 1
ATOM 876 C CA . ALA A 1 105 ? -14.223 -5.872 4.005 1.00 98.31 105 ALA A CA 1
ATOM 877 C C . ALA A 1 105 ? -14.745 -4.498 4.459 1.00 98.31 105 ALA A C 1
ATOM 879 O O . ALA A 1 105 ? -15.564 -3.855 3.797 1.00 98.31 105 ALA A O 1
ATOM 880 N N . LYS A 1 106 ? -14.262 -4.044 5.618 1.00 98.06 106 LYS A N 1
ATOM 881 C CA . LYS A 1 106 ? -14.714 -2.812 6.284 1.00 98.06 106 LYS A CA 1
ATOM 882 C C . LYS A 1 106 ? -13.717 -1.664 6.181 1.00 98.06 106 LYS A C 1
ATOM 884 O O . LYS A 1 106 ? -14.087 -0.520 6.422 1.00 98.06 106 LYS A O 1
ATOM 889 N N . TYR A 1 107 ? -12.478 -1.954 5.796 1.00 97.81 107 TYR A N 1
ATOM 890 C CA . TYR A 1 107 ? -11.450 -0.952 5.543 1.00 97.81 107 TYR A CA 1
ATOM 891 C C . TYR A 1 107 ? -10.459 -1.426 4.480 1.00 97.81 107 TYR A C 1
ATOM 893 O O . TYR A 1 107 ? -10.393 -2.608 4.139 1.00 97.81 107 TYR A O 1
ATOM 901 N N . THR A 1 108 ? -9.674 -0.491 3.957 1.00 98.00 108 THR A N 1
ATOM 902 C CA . THR A 1 108 ? -8.570 -0.792 3.048 1.00 98.00 108 THR A CA 1
ATOM 903 C C . THR A 1 108 ? -7.357 0.052 3.402 1.00 98.00 108 THR A C 1
ATOM 905 O O . THR A 1 108 ? -7.498 1.177 3.879 1.00 98.00 108 THR A O 1
ATOM 908 N N . VAL A 1 109 ? -6.167 -0.484 3.149 1.00 97.56 109 VAL A N 1
ATOM 909 C CA . VAL A 1 109 ? -4.897 0.248 3.222 1.00 97.56 109 VAL A CA 1
ATOM 910 C C . VAL A 1 109 ? -4.284 0.244 1.825 1.00 97.56 109 VAL A C 1
ATOM 912 O O . VAL A 1 109 ? -4.320 -0.780 1.146 1.00 97.56 109 VAL A O 1
ATOM 915 N N . LEU A 1 110 ? -3.768 1.385 1.379 1.00 95.69 110 LEU A N 1
ATOM 916 C CA . LEU A 1 110 ? -3.109 1.556 0.084 1.00 95.69 110 LEU A CA 1
ATOM 917 C C . LEU A 1 110 ? -1.690 2.080 0.332 1.00 95.69 110 LEU A C 1
ATOM 919 O O . LEU A 1 110 ? -1.516 2.951 1.186 1.00 95.69 110 LEU A O 1
ATOM 923 N N . THR A 1 111 ? -0.710 1.515 -0.376 1.00 92.12 111 THR A N 1
ATOM 924 C CA . THR A 1 111 ? 0.703 1.951 -0.341 1.00 92.12 111 THR A CA 1
ATOM 925 C C . THR A 1 111 ? 1.026 2.994 -1.398 1.00 92.12 111 THR A C 1
ATOM 927 O O . THR A 1 111 ? 0.350 2.991 -2.450 1.00 92.12 111 THR A O 1
#

Sequence (111 aa):
MISRMYNLQCLAVLLLCSTVHTVRAQSPSQSESKEAYEKRMEWFDEAKLGIFIHWGIYSVDGVSESWSFYNNRIPYDKYMDQRKRFKAENYNPRQWVELIKESGAKYTVLT

pLDDT: mean 85.98, std 17.47, range [47.91, 98.38]